Protein AF-A0A258HNT2-F1 (afdb_monomer_lite)

Sequence (122 aa):
MKILKLSTQLHKWIALVVGLQVLFWVGGGLVMTAIPIETVRGEHRAVELKPGPLELGALPALGEIARRAGVAPVQAELHSTPRGPAWTLKPAAGEPVIVSAATGRPFGPMSAAEVSAFAKRA

Radius of gyration: 26.45 Å; chains: 1; bounding box: 67×33×63 Å

Organism: NCBI:txid74313

Foldseek 3Di:
DVVVVVVVVVCVVVCVVVVVVVVVVVVVVVVCVVDPVCVVVVVVVAQPDDDDDDPPVLFDDPVVLCVLLVADAPDWDWDQDPVGIWIFGHHPDDDTAIAHRRRSHHDDDDDPVRVVVVVVND

Structure (mmCIF, N/CA/C/O backbone):
data_AF-A0A258HNT2-F1
#
_entry.id   AF-A0A258HNT2-F1
#
loop_
_atom_site.group_PDB
_atom_site.id
_atom_site.type_symbol
_atom_site.label_atom_id
_atom_site.label_alt_id
_atom_site.label_comp_id
_atom_site.label_asym_id
_atom_site.label_entity_id
_atom_site.label_seq_id
_atom_site.pdbx_PDB_ins_code
_atom_site.Cartn_x
_atom_site.Cartn_y
_atom_site.Cartn_z
_atom_site.occupancy
_atom_site.B_iso_or_equiv
_atom_site.auth_seq_id
_atom_site.auth_comp_id
_atom_site.auth_asym_id
_atom_site.auth_atom_id
_atom_site.pdbx_PDB_model_num
ATOM 1 N N . MET A 1 1 ? -45.637 7.450 35.790 1.00 63.94 1 MET A N 1
ATOM 2 C CA . MET A 1 1 ? -44.499 6.990 36.631 1.00 63.94 1 MET A CA 1
ATOM 3 C C . MET A 1 1 ? -43.711 5.801 36.060 1.00 63.94 1 MET A C 1
ATOM 5 O O . MET A 1 1 ? -42.491 5.833 36.148 1.00 63.94 1 MET A O 1
ATOM 9 N N . LYS A 1 2 ? -44.338 4.762 35.477 1.00 74.31 2 LYS A N 1
ATOM 10 C CA . LYS A 1 2 ? -43.623 3.574 34.945 1.00 74.31 2 LYS A CA 1
ATOM 11 C C . LYS A 1 2 ? -42.655 3.885 33.787 1.00 74.31 2 LYS A C 1
ATOM 13 O O . LYS A 1 2 ? -41.544 3.374 33.779 1.00 74.31 2 LYS A O 1
ATOM 18 N N . ILE A 1 3 ? -43.048 4.777 32.876 1.00 84.44 3 ILE A N 1
ATOM 19 C CA . ILE A 1 3 ? -42.250 5.176 31.699 1.00 84.44 3 ILE A CA 1
ATOM 20 C C . ILE A 1 3 ? -40.939 5.866 32.112 1.00 84.44 3 ILE A C 1
ATOM 22 O O . ILE A 1 3 ? -39.875 5.538 31.601 1.00 84.44 3 ILE A O 1
ATOM 26 N N . LEU A 1 4 ? -40.999 6.754 33.109 1.00 86.12 4 LEU A N 1
ATOM 27 C CA . LEU A 1 4 ? -39.816 7.425 33.660 1.00 86.12 4 LEU A CA 1
ATOM 28 C C . LEU A 1 4 ? -38.846 6.428 34.314 1.00 86.12 4 LEU A C 1
ATOM 30 O O . LEU A 1 4 ? -37.642 6.534 34.112 1.00 86.12 4 LEU A O 1
ATOM 34 N N . LYS A 1 5 ? -39.367 5.431 35.045 1.00 86.06 5 LYS A N 1
ATOM 35 C CA . LYS A 1 5 ? -38.555 4.362 35.654 1.00 86.06 5 LYS A CA 1
ATOM 36 C C . LYS A 1 5 ? -37.895 3.455 34.608 1.00 86.06 5 LYS A C 1
ATOM 38 O O . LYS A 1 5 ? -36.758 3.042 34.801 1.00 86.06 5 LYS A O 1
ATOM 43 N N . LEU A 1 6 ? -38.590 3.153 33.511 1.00 90.94 6 LEU A N 1
ATOM 44 C CA . LEU A 1 6 ? -38.027 2.368 32.410 1.00 90.94 6 LEU A CA 1
ATOM 45 C C . LEU A 1 6 ? -36.917 3.140 31.691 1.00 90.94 6 LEU A C 1
ATOM 47 O O . LEU A 1 6 ? -35.849 2.588 31.450 1.00 90.94 6 LEU A O 1
ATOM 51 N N . SER A 1 7 ? -37.148 4.425 31.412 1.00 94.88 7 SER A N 1
ATOM 52 C CA . SER A 1 7 ? -36.164 5.303 30.776 1.00 94.88 7 SER A CA 1
ATOM 53 C C . SER A 1 7 ? -34.871 5.399 31.589 1.00 94.88 7 SER A C 1
ATOM 55 O O . SER A 1 7 ? -33.786 5.228 31.043 1.00 94.88 7 SER A O 1
ATOM 57 N N . THR A 1 8 ? -34.961 5.603 32.909 1.00 94.12 8 THR A N 1
ATOM 58 C CA . THR A 1 8 ? -33.767 5.699 33.764 1.00 94.12 8 THR A CA 1
ATOM 59 C C . THR A 1 8 ? -33.028 4.373 33.896 1.00 94.12 8 THR A C 1
ATOM 61 O O . THR A 1 8 ? -31.797 4.366 33.894 1.00 94.12 8 THR A O 1
ATOM 64 N N . GLN A 1 9 ? -33.741 3.244 33.963 1.00 93.25 9 GLN A N 1
ATOM 65 C CA . GLN A 1 9 ? -33.090 1.935 33.947 1.00 93.25 9 GLN A CA 1
ATOM 66 C C . GLN A 1 9 ? -32.383 1.673 32.616 1.00 93.25 9 GLN A C 1
ATOM 68 O O . GLN A 1 9 ? -31.213 1.293 32.626 1.00 93.25 9 GLN A O 1
ATOM 73 N N . LEU A 1 10 ? -33.052 1.923 31.489 1.00 96.50 10 LEU A N 1
ATOM 74 C CA . LEU A 1 10 ? -32.475 1.741 30.161 1.00 96.50 10 LEU A CA 1
ATOM 75 C C . LEU A 1 10 ? -31.254 2.645 29.957 1.00 96.50 10 LEU A C 1
ATOM 77 O O . LEU A 1 10 ? -30.203 2.160 29.552 1.00 96.50 10 LEU A O 1
ATOM 81 N N . HIS A 1 11 ? -31.360 3.930 30.302 1.00 95.88 11 HIS A N 1
ATOM 82 C CA . HIS A 1 11 ? -30.255 4.878 30.183 1.00 95.88 11 HIS A CA 1
ATOM 83 C C . HIS A 1 11 ? -29.041 4.445 31.011 1.00 95.88 11 HIS A C 1
ATOM 85 O O . HIS A 1 11 ? -27.924 4.490 30.510 1.00 95.88 11 HIS A O 1
ATOM 91 N N . LYS A 1 12 ? -29.248 3.950 32.242 1.00 96.81 12 LYS A N 1
ATOM 92 C CA . LYS A 1 12 ? -28.156 3.445 33.087 1.00 96.81 12 LYS A CA 1
ATOM 93 C C . LYS A 1 12 ? -27.438 2.257 32.444 1.00 96.81 12 LYS A C 1
ATOM 95 O O . LYS A 1 12 ? -26.212 2.219 32.432 1.00 96.81 12 LYS A O 1
ATOM 100 N N . TRP A 1 13 ? -28.192 1.293 31.917 1.00 97.94 13 TRP A N 1
ATOM 101 C CA . TRP A 1 13 ? -27.614 0.104 31.289 1.00 97.94 13 TRP A CA 1
ATOM 102 C C . TRP A 1 13 ? -26.920 0.426 29.964 1.00 97.94 13 TRP A C 1
ATOM 104 O O . TRP A 1 13 ? -25.809 -0.045 29.743 1.00 97.94 13 TRP A O 1
ATOM 114 N N . ILE A 1 14 ? -27.514 1.279 29.124 1.00 98.06 14 ILE A N 1
ATOM 115 C CA . ILE A 1 14 ? -26.878 1.745 27.884 1.00 98.06 14 ILE A CA 1
ATOM 116 C C . ILE A 1 14 ? -25.596 2.514 28.205 1.00 98.06 14 ILE A C 1
ATOM 118 O O . ILE A 1 14 ? -24.556 2.217 27.626 1.00 98.06 14 ILE A O 1
ATOM 122 N N . ALA A 1 15 ? -25.641 3.458 29.149 1.00 97.75 15 ALA A N 1
ATOM 123 C CA . ALA A 1 15 ? -24.467 4.227 29.549 1.00 97.75 15 ALA A CA 1
ATOM 124 C C . ALA A 1 15 ? -23.347 3.323 30.080 1.00 97.75 15 ALA A C 1
ATOM 126 O O . ALA A 1 15 ? -22.185 3.557 29.766 1.00 97.75 15 ALA A O 1
ATOM 127 N N . LEU A 1 16 ? -23.682 2.264 30.826 1.00 98.12 16 LEU A N 1
ATOM 128 C CA . LEU A 1 16 ? -22.700 1.290 31.303 1.00 98.12 16 LEU A CA 1
ATOM 129 C C . LEU A 1 16 ? -22.042 0.525 30.146 1.00 98.12 16 LEU A C 1
ATOM 131 O O . LEU A 1 16 ? -20.818 0.434 30.096 1.00 98.12 16 LEU A O 1
ATOM 135 N N . VAL A 1 17 ? -22.838 -0.000 29.209 1.00 98.56 17 VAL A N 1
ATOM 136 C CA . VAL A 1 17 ? -22.322 -0.745 28.048 1.00 98.56 17 VAL A CA 1
ATOM 137 C C . VAL A 1 17 ? -21.462 0.157 27.164 1.00 98.56 17 VAL A C 1
ATOM 139 O O . VAL A 1 17 ? -20.351 -0.217 26.801 1.00 98.56 17 VAL A O 1
ATOM 142 N N . VAL A 1 18 ? -21.940 1.364 26.857 1.00 98.44 18 VAL A N 1
ATOM 143 C CA . VAL A 1 18 ? -21.203 2.334 26.037 1.00 98.44 18 VAL A CA 1
ATOM 144 C C . VAL A 1 18 ? -19.946 2.818 26.756 1.00 98.44 18 VAL A C 1
ATOM 146 O O . VAL A 1 18 ? -18.894 2.909 26.136 1.00 98.44 18 VAL A O 1
ATOM 149 N N . GLY A 1 19 ? -20.011 3.077 28.063 1.00 98.44 19 GLY A N 1
ATOM 150 C CA . GLY A 1 19 ? -18.843 3.458 28.854 1.00 98.44 19 GLY A CA 1
ATOM 151 C C . GLY A 1 19 ? -17.769 2.373 28.839 1.00 98.44 19 GLY A C 1
ATOM 152 O O . GLY A 1 19 ? -16.599 2.669 28.607 1.00 98.44 19 GLY A O 1
ATOM 153 N N . LEU A 1 20 ? -18.166 1.108 28.993 1.00 98.56 20 LEU A N 1
ATOM 154 C CA . LEU A 1 20 ? -17.251 -0.026 28.890 1.00 98.56 20 LEU A CA 1
ATOM 155 C C . LEU A 1 20 ? -16.664 -0.166 27.476 1.00 98.56 20 LEU A C 1
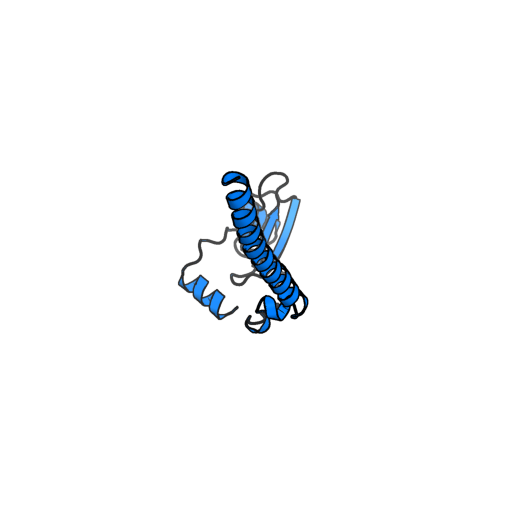ATOM 157 O O . LEU A 1 20 ? -15.461 -0.374 27.328 1.00 98.56 20 LEU A O 1
ATOM 161 N N . GLN A 1 21 ? -17.484 0.010 26.438 1.00 98.62 21 GLN A N 1
ATOM 162 C CA . GLN A 1 21 ? -17.030 0.022 25.046 1.00 98.62 21 GLN A CA 1
ATOM 163 C C . GLN A 1 21 ? -15.979 1.116 24.807 1.00 98.62 21 GLN A C 1
ATOM 165 O O . GLN A 1 21 ? -14.945 0.851 24.199 1.00 98.62 21 GLN A O 1
ATOM 170 N N . VAL A 1 22 ? -16.219 2.333 25.305 1.00 98.56 22 VAL A N 1
ATOM 171 C CA . VAL A 1 22 ? -15.284 3.462 25.193 1.00 98.56 22 VAL A CA 1
ATOM 172 C C . VAL A 1 22 ? -13.995 3.181 25.963 1.00 98.56 22 VAL A C 1
ATOM 174 O O . VAL A 1 22 ? -12.919 3.458 25.445 1.00 98.56 22 VAL A O 1
ATOM 177 N N . LEU A 1 23 ? -14.072 2.581 27.155 1.00 98.56 23 LEU A N 1
ATOM 178 C CA . LEU A 1 23 ? -12.889 2.182 27.923 1.00 98.56 23 LEU A CA 1
ATOM 179 C C . LEU A 1 23 ? -12.019 1.189 27.147 1.00 98.56 23 LEU A C 1
ATOM 181 O O . LEU A 1 23 ? -10.808 1.383 27.061 1.00 98.56 23 LEU A O 1
ATOM 185 N N . PHE A 1 24 ? -12.620 0.166 26.534 1.00 98.38 24 PHE A N 1
ATOM 186 C CA . PHE A 1 24 ? -11.877 -0.770 25.688 1.00 98.38 24 PHE A CA 1
ATOM 187 C C . PHE A 1 24 ? -11.340 -0.115 24.416 1.00 98.38 24 PHE A C 1
ATOM 189 O O . PHE A 1 24 ? -10.234 -0.436 23.990 1.00 98.38 24 PHE A O 1
ATOM 196 N N . TRP A 1 25 ? -12.080 0.825 23.832 1.00 98.31 25 TRP A N 1
ATOM 197 C CA . TRP A 1 25 ? -11.637 1.563 22.653 1.00 98.31 25 TRP A CA 1
ATOM 198 C C . TRP A 1 25 ? -10.411 2.439 22.949 1.00 98.31 25 TRP A C 1
ATOM 200 O O . TRP A 1 25 ? -9.394 2.324 22.266 1.00 98.31 25 TRP A O 1
ATOM 210 N N . VAL A 1 26 ? -10.464 3.246 24.015 1.00 98.44 26 VAL A N 1
ATOM 211 C CA . VAL A 1 26 ? -9.330 4.071 24.462 1.00 98.44 26 VAL A CA 1
ATOM 212 C C . VAL A 1 26 ? -8.164 3.190 24.900 1.00 98.44 26 VAL A C 1
ATOM 214 O O . VAL A 1 26 ? -7.029 3.450 24.514 1.00 98.44 26 VAL A O 1
ATOM 217 N N . GLY A 1 27 ? -8.432 2.126 25.663 1.00 98.25 27 GLY A N 1
ATOM 218 C CA . GLY A 1 27 ? -7.411 1.177 26.100 1.00 98.25 27 GLY A CA 1
ATOM 219 C C . GLY A 1 27 ? -6.694 0.514 24.923 1.00 98.25 27 GLY A C 1
ATOM 220 O O . GLY A 1 27 ? -5.468 0.450 24.913 1.00 98.25 27 GLY A O 1
ATOM 221 N N . GLY A 1 28 ? -7.437 0.096 23.895 1.00 96.88 28 GLY A N 1
ATOM 222 C CA . GLY A 1 28 ? -6.868 -0.449 22.662 1.00 96.88 28 GLY A CA 1
ATOM 223 C C . GLY A 1 28 ? -5.990 0.563 21.925 1.00 96.88 28 GLY A C 1
ATOM 224 O O . GLY A 1 28 ? -4.860 0.239 21.561 1.00 96.88 28 GLY A O 1
ATOM 225 N N . GLY A 1 29 ? -6.460 1.806 21.773 1.00 96.06 29 GLY A N 1
ATOM 226 C CA . GLY A 1 29 ? -5.669 2.884 21.170 1.00 96.06 29 GLY A CA 1
ATOM 227 C C . GLY A 1 29 ? -4.392 3.204 21.954 1.00 96.06 29 GLY A C 1
ATOM 228 O O . GLY A 1 29 ? -3.323 3.370 21.364 1.00 96.06 29 GLY A O 1
ATOM 229 N N . LEU A 1 30 ? -4.478 3.230 23.287 1.00 97.00 30 LEU A N 1
ATOM 230 C CA . LEU A 1 30 ? -3.331 3.448 24.167 1.00 97.00 30 LEU A CA 1
ATOM 231 C C . LEU A 1 30 ? -2.293 2.333 24.019 1.00 97.00 30 LEU A C 1
ATOM 233 O O . LEU A 1 30 ? -1.114 2.632 23.863 1.00 97.00 30 LEU A O 1
ATOM 237 N N . VAL A 1 31 ? -2.719 1.067 24.019 1.00 96.44 31 VAL A N 1
ATOM 238 C CA . VAL A 1 31 ? -1.825 -0.084 23.815 1.00 96.44 31 VAL A CA 1
ATOM 239 C C . VAL A 1 31 ? -1.094 0.026 22.476 1.00 96.44 31 VAL A C 1
ATOM 241 O O . VAL A 1 31 ? 0.122 -0.135 22.435 1.00 96.44 31 VAL A O 1
ATOM 244 N N . MET A 1 32 ? -1.802 0.362 21.395 1.00 94.25 32 MET A N 1
ATOM 245 C CA . MET A 1 32 ? -1.189 0.532 20.071 1.00 94.25 32 MET A CA 1
ATOM 246 C C . MET A 1 32 ? -0.213 1.714 19.996 1.00 94.25 32 MET A C 1
ATOM 248 O O . MET A 1 32 ? 0.704 1.681 19.185 1.00 94.25 32 MET A O 1
ATOM 252 N N . THR A 1 33 ? -0.404 2.744 20.824 1.00 94.31 33 THR A N 1
ATOM 253 C CA . THR A 1 33 ? 0.472 3.928 20.871 1.00 94.31 33 THR A CA 1
ATOM 254 C C . THR A 1 33 ? 1.690 3.704 21.769 1.00 94.31 33 THR A C 1
ATOM 256 O O . THR A 1 33 ? 2.771 4.212 21.489 1.00 94.31 33 THR A O 1
ATOM 259 N N . ALA A 1 34 ? 1.525 2.962 22.865 1.00 96.06 34 ALA A N 1
ATOM 260 C CA . ALA A 1 34 ? 2.582 2.702 23.837 1.00 96.06 34 ALA A CA 1
ATOM 261 C C . ALA A 1 34 ? 3.573 1.619 23.373 1.00 96.06 34 ALA A C 1
ATOM 263 O O . ALA A 1 34 ? 4.722 1.610 23.813 1.00 96.06 34 ALA A O 1
ATOM 264 N N . ILE A 1 35 ? 3.134 0.698 22.511 1.00 93.12 35 ILE A N 1
ATOM 265 C CA . ILE A 1 35 ? 3.981 -0.348 21.930 1.00 93.12 35 ILE A CA 1
ATOM 266 C C . ILE A 1 35 ? 4.639 0.191 20.647 1.00 93.12 35 ILE A C 1
ATOM 268 O O . ILE A 1 35 ? 3.938 0.791 19.832 1.00 93.12 35 ILE A O 1
ATOM 272 N N . PRO A 1 36 ? 5.949 -0.051 20.418 1.00 89.75 36 PRO A N 1
ATOM 273 C CA . PRO A 1 36 ? 6.612 0.310 19.166 1.00 89.75 36 PRO A CA 1
ATOM 274 C C . PRO A 1 36 ? 5.839 -0.198 17.946 1.00 89.75 36 PRO A C 1
ATOM 276 O O . PRO A 1 36 ? 5.417 -1.361 17.898 1.00 89.75 36 PRO A O 1
ATOM 279 N N . ILE A 1 37 ? 5.642 0.675 16.959 1.00 88.00 37 ILE A N 1
ATOM 280 C CA . ILE A 1 37 ? 4.752 0.411 15.824 1.00 88.00 37 ILE A CA 1
ATOM 281 C C . ILE A 1 37 ? 5.211 -0.794 14.991 1.00 88.00 37 ILE A C 1
ATOM 283 O O . ILE A 1 37 ? 4.384 -1.527 14.451 1.00 88.00 37 ILE A O 1
ATOM 287 N N . GLU A 1 38 ? 6.514 -1.057 14.960 1.00 84.75 38 GLU A N 1
ATOM 288 C CA . GLU A 1 38 ? 7.147 -2.196 14.296 1.00 84.75 38 GLU A CA 1
ATOM 289 C C . GLU A 1 38 ? 6.698 -3.516 14.940 1.00 84.75 38 GLU A C 1
ATOM 291 O O . GLU A 1 38 ? 6.419 -4.502 14.257 1.00 84.75 38 GLU A O 1
ATOM 296 N N . THR A 1 39 ? 6.531 -3.517 16.267 1.00 86.31 39 THR A N 1
ATOM 297 C CA . THR A 1 39 ? 6.040 -4.681 17.019 1.00 86.31 39 THR A CA 1
ATOM 298 C C . THR A 1 39 ? 4.549 -4.894 16.787 1.00 86.31 39 THR A C 1
ATOM 300 O O . THR A 1 39 ? 4.105 -6.030 16.610 1.00 86.31 39 THR A O 1
ATOM 303 N N . VAL A 1 40 ? 3.766 -3.809 16.752 1.00 85.00 40 VAL A N 1
ATOM 304 C CA . VAL A 1 40 ? 2.324 -3.872 16.463 1.00 85.00 40 VAL A CA 1
ATOM 305 C C . VAL A 1 40 ? 2.078 -4.399 15.045 1.00 85.00 40 VAL A C 1
ATOM 307 O O . VAL A 1 40 ? 1.188 -5.226 14.849 1.00 85.00 40 VAL A O 1
ATOM 310 N N . ARG A 1 41 ? 2.893 -3.980 14.066 1.00 83.00 41 ARG A N 1
ATOM 311 C CA . ARG A 1 41 ? 2.827 -4.466 12.676 1.00 83.00 41 ARG A CA 1
ATOM 312 C C . ARG A 1 41 ? 3.400 -5.867 12.476 1.00 83.00 41 ARG A C 1
ATOM 314 O O . ARG A 1 41 ? 3.180 -6.457 11.423 1.00 83.00 41 ARG A O 1
ATOM 321 N N . GLY A 1 42 ? 4.090 -6.422 13.469 1.00 81.75 42 GLY A N 1
ATOM 322 C CA . GLY A 1 42 ? 4.711 -7.734 13.337 1.00 81.75 42 GLY A CA 1
ATOM 323 C C . GLY A 1 42 ? 5.950 -7.729 12.446 1.00 81.75 42 GLY A C 1
ATOM 324 O O . GLY A 1 42 ? 6.313 -8.786 11.940 1.00 81.75 42 GLY A O 1
ATOM 325 N N . GLU A 1 43 ? 6.602 -6.579 12.256 1.00 77.44 43 GLU A N 1
ATOM 326 C CA . GLU A 1 43 ? 7.817 -6.459 11.438 1.00 77.44 43 GLU A CA 1
ATOM 327 C C . GLU A 1 43 ? 8.941 -7.353 11.967 1.00 77.44 43 GLU A C 1
ATOM 329 O O . GLU A 1 43 ? 9.710 -7.906 11.196 1.00 77.44 43 GLU A O 1
ATOM 334 N N . HIS A 1 44 ? 8.965 -7.614 13.276 1.00 71.69 44 HIS A N 1
ATOM 335 C CA . HIS A 1 44 ? 9.877 -8.575 13.903 1.00 71.69 44 HIS A CA 1
ATOM 336 C C . HIS A 1 44 ? 9.648 -10.035 13.485 1.00 71.69 44 HIS A C 1
ATOM 338 O O . HIS A 1 44 ? 10.463 -10.898 13.805 1.00 71.69 44 HIS A O 1
ATOM 344 N N . ARG A 1 45 ? 8.522 -10.339 12.834 1.00 69.88 45 ARG A N 1
ATOM 345 C CA . ARG A 1 45 ? 8.234 -11.647 12.228 1.00 69.88 45 ARG A CA 1
ATOM 346 C C . ARG A 1 45 ? 8.391 -11.633 10.715 1.00 69.88 45 ARG A C 1
ATOM 348 O O . ARG A 1 45 ? 8.389 -12.711 10.130 1.00 69.88 45 ARG A O 1
ATOM 355 N N . ALA A 1 46 ? 8.499 -10.450 10.117 1.00 66.88 46 ALA A N 1
ATOM 356 C CA . ALA A 1 46 ? 8.738 -10.321 8.699 1.00 66.88 46 ALA A CA 1
ATOM 357 C C . ALA A 1 46 ? 10.227 -10.554 8.413 1.00 66.88 46 ALA A C 1
ATOM 359 O O . ALA A 1 46 ? 11.110 -10.027 9.092 1.00 66.88 46 ALA A O 1
ATOM 360 N N . VAL A 1 47 ? 10.518 -11.358 7.402 1.00 65.94 47 VAL A N 1
ATOM 361 C CA . VAL A 1 47 ? 11.855 -11.512 6.847 1.00 65.94 47 VAL A CA 1
ATOM 362 C C . VAL A 1 47 ? 12.218 -10.204 6.153 1.00 65.94 47 VAL A C 1
ATOM 364 O O . VAL A 1 47 ? 11.619 -9.810 5.151 1.00 65.94 47 VAL A O 1
ATOM 367 N N . GLU A 1 48 ? 13.233 -9.527 6.678 1.00 64.12 48 GLU A N 1
ATOM 368 C CA . GLU A 1 48 ? 13.749 -8.305 6.077 1.00 64.12 48 GLU A CA 1
ATOM 369 C C . GLU A 1 48 ? 14.434 -8.632 4.737 1.00 64.12 48 GLU A C 1
ATOM 371 O O . GLU A 1 48 ? 15.570 -9.116 4.676 1.00 64.12 48 GLU A O 1
ATOM 376 N N . LEU A 1 49 ? 13.727 -8.394 3.628 1.00 64.19 49 LEU A N 1
ATOM 377 C CA . LEU A 1 49 ? 14.296 -8.495 2.287 1.00 64.19 49 LEU A CA 1
ATOM 378 C C . LEU A 1 49 ? 15.265 -7.332 2.070 1.00 64.19 49 LEU A C 1
ATOM 380 O O . LEU A 1 49 ? 14.857 -6.225 1.723 1.00 64.19 49 LEU A O 1
ATOM 384 N N . LYS A 1 50 ? 16.564 -7.591 2.248 1.00 66.50 50 LYS A N 1
ATOM 385 C CA . LYS A 1 50 ? 17.606 -6.612 1.925 1.00 66.50 50 LYS A CA 1
ATOM 386 C C . LYS A 1 50 ? 17.519 -6.245 0.437 1.00 66.50 50 LYS A C 1
ATOM 388 O O . LYS A 1 50 ? 17.674 -7.138 -0.402 1.00 66.50 50 LYS A O 1
ATOM 393 N N . PRO A 1 51 ? 17.287 -4.968 0.085 1.00 66.31 51 PRO A N 1
ATOM 394 C CA . PRO A 1 51 ? 17.232 -4.559 -1.308 1.00 66.31 51 PRO A CA 1
ATOM 395 C C . PRO A 1 51 ? 18.601 -4.779 -1.962 1.00 66.31 51 PRO A C 1
ATOM 397 O O . PRO A 1 51 ? 19.620 -4.272 -1.494 1.00 66.31 51 PRO A O 1
ATOM 400 N N . GLY A 1 52 ? 18.621 -5.572 -3.032 1.00 76.12 52 GLY A N 1
ATOM 401 C CA . GLY A 1 52 ? 19.799 -5.745 -3.876 1.00 76.12 52 GLY A CA 1
ATOM 402 C C . GLY A 1 52 ? 19.951 -4.592 -4.878 1.00 76.12 52 GLY A C 1
ATOM 403 O O . GLY A 1 52 ? 18.954 -3.931 -5.193 1.00 76.12 52 GLY A O 1
ATOM 404 N N . PRO A 1 53 ? 21.166 -4.354 -5.406 1.00 80.25 53 PRO A N 1
ATOM 405 C CA . PRO A 1 53 ? 21.382 -3.410 -6.496 1.00 80.25 53 PRO A CA 1
ATOM 406 C C . PRO A 1 53 ? 20.518 -3.754 -7.707 1.00 80.25 53 PRO A C 1
ATOM 408 O O . PRO A 1 53 ? 20.299 -4.925 -8.024 1.00 80.25 53 PRO A O 1
ATOM 411 N N . LEU A 1 54 ? 20.031 -2.722 -8.388 1.00 83.19 54 LEU A N 1
ATOM 412 C CA . LEU A 1 54 ? 19.272 -2.899 -9.610 1.00 83.19 54 LEU A CA 1
ATOM 413 C C . LEU A 1 54 ? 20.196 -2.811 -10.824 1.00 83.19 54 LEU A C 1
ATOM 415 O O . LEU A 1 54 ? 20.746 -1.753 -11.125 1.00 83.19 54 LEU A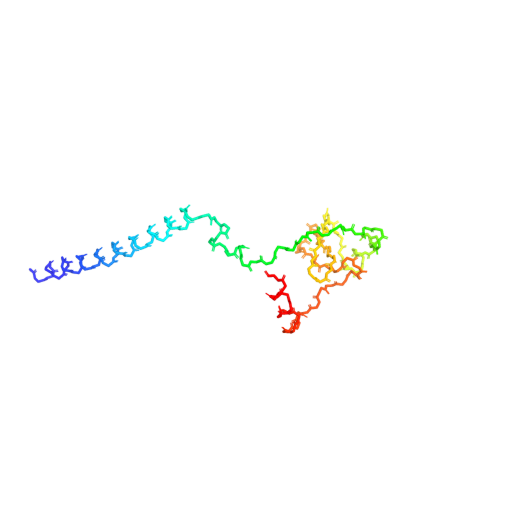 O 1
ATOM 419 N N . GLU A 1 55 ? 20.329 -3.922 -11.541 1.00 85.31 55 GLU A N 1
ATOM 420 C CA . GLU A 1 55 ? 21.194 -4.039 -12.718 1.00 85.31 55 GLU A CA 1
ATOM 421 C C . GLU A 1 55 ? 20.557 -3.384 -13.954 1.00 85.31 55 GLU A C 1
ATOM 423 O O . GLU A 1 55 ? 19.982 -4.044 -14.821 1.00 85.31 55 GLU A O 1
ATOM 428 N N . LEU A 1 56 ? 20.649 -2.054 -14.036 1.00 83.81 56 LEU A N 1
ATOM 429 C CA . LEU A 1 56 ? 20.052 -1.257 -15.116 1.00 83.81 56 LEU A CA 1
ATOM 430 C C . LEU A 1 56 ? 20.579 -1.635 -16.508 1.00 83.81 56 LEU A C 1
ATOM 432 O O . LEU A 1 56 ? 19.827 -1.580 -17.477 1.00 83.81 56 LEU A O 1
ATOM 436 N N . GLY A 1 57 ? 21.849 -2.042 -16.613 1.00 86.31 57 GLY A N 1
ATOM 437 C CA . GLY A 1 57 ? 22.482 -2.396 -17.889 1.00 86.31 57 GLY A CA 1
ATOM 438 C C . GLY A 1 57 ? 21.909 -3.655 -18.550 1.00 86.31 57 GLY A C 1
ATOM 439 O O . GLY A 1 57 ? 22.073 -3.840 -19.752 1.00 86.31 57 GLY A O 1
ATOM 440 N N . ALA A 1 58 ? 21.216 -4.502 -17.787 1.00 86.19 58 ALA A N 1
ATOM 441 C CA . ALA A 1 58 ? 20.560 -5.703 -18.299 1.00 86.19 58 ALA A CA 1
ATOM 442 C C . ALA A 1 58 ? 19.105 -5.454 -18.742 1.00 86.19 58 ALA A C 1
ATOM 444 O O . ALA A 1 58 ? 18.461 -6.363 -19.270 1.00 86.19 58 ALA A O 1
ATOM 445 N N . LEU A 1 59 ? 18.561 -4.252 -18.510 1.00 91.44 59 LEU A N 1
ATOM 446 C CA . LEU A 1 59 ? 17.174 -3.924 -18.828 1.00 91.44 59 LEU A CA 1
ATOM 447 C C . LEU A 1 59 ? 17.045 -3.318 -20.235 1.00 91.44 59 LEU A C 1
ATOM 449 O O . LEU A 1 59 ? 17.871 -2.495 -20.633 1.00 91.44 59 LEU A O 1
ATOM 453 N N . PRO A 1 60 ? 15.981 -3.659 -20.986 1.00 93.75 60 PRO A N 1
ATOM 454 C CA . PRO A 1 60 ? 15.642 -2.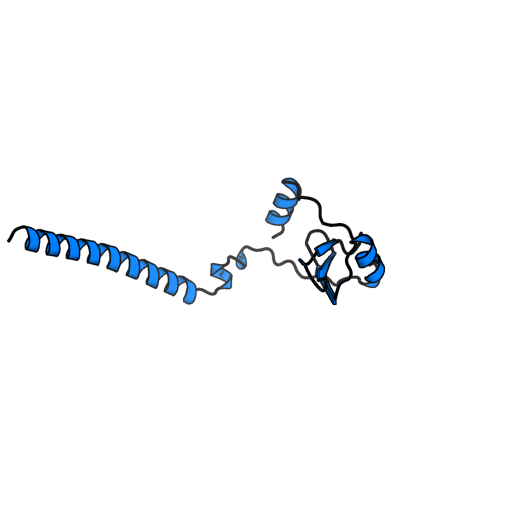954 -22.215 1.00 93.75 60 PRO A CA 1
ATOM 455 C C . PRO A 1 60 ? 15.389 -1.464 -21.966 1.00 93.75 60 PRO A C 1
ATOM 457 O O . PRO A 1 60 ? 14.956 -1.052 -20.885 1.00 93.75 60 PRO A O 1
ATOM 460 N N . ALA A 1 61 ? 15.583 -0.654 -23.005 1.00 94.19 61 ALA A N 1
ATOM 461 C CA . ALA A 1 61 ? 15.299 0.773 -22.937 1.00 94.19 61 ALA A CA 1
ATOM 462 C C . ALA A 1 61 ? 13.821 1.033 -22.591 1.00 94.19 61 ALA A C 1
ATOM 464 O O . ALA A 1 61 ? 12.916 0.394 -23.135 1.00 94.19 61 ALA A O 1
ATOM 465 N N . LEU A 1 62 ? 13.562 2.036 -21.746 1.00 93.44 62 LEU A N 1
ATOM 466 C CA . LEU A 1 62 ? 12.207 2.387 -21.303 1.00 93.44 62 LEU A CA 1
ATOM 467 C C . LEU A 1 62 ? 11.248 2.641 -22.478 1.00 93.44 62 LEU A C 1
ATOM 469 O O . LEU A 1 62 ? 10.097 2.218 -22.428 1.00 93.44 62 LEU A O 1
ATOM 473 N N . GLY A 1 63 ? 11.721 3.276 -23.555 1.00 94.06 63 GLY A N 1
ATOM 474 C CA . GLY A 1 63 ? 10.906 3.520 -24.749 1.00 94.06 63 GLY A CA 1
ATOM 475 C C . GLY A 1 63 ? 10.423 2.233 -25.425 1.00 94.06 63 GLY A C 1
ATOM 476 O O . GLY A 1 63 ? 9.300 2.173 -25.923 1.00 94.06 63 GLY A O 1
ATOM 477 N N . GLU A 1 64 ? 11.228 1.168 -25.395 1.00 94.75 64 GLU A N 1
ATOM 478 C CA . GLU A 1 64 ? 10.811 -0.134 -25.907 1.00 94.75 64 GLU A CA 1
ATOM 479 C C . GLU A 1 64 ? 9.746 -0.773 -25.012 1.00 94.75 64 GLU A C 1
ATOM 481 O O . GLU A 1 64 ? 8.748 -1.285 -25.523 1.00 94.75 64 GLU A O 1
ATOM 486 N N . ILE A 1 65 ? 9.927 -0.703 -23.691 1.00 96.38 65 ILE A N 1
ATOM 487 C CA . ILE A 1 65 ? 8.955 -1.200 -22.713 1.00 96.38 65 ILE A CA 1
ATOM 488 C C . ILE A 1 65 ? 7.619 -0.466 -22.850 1.00 96.38 65 ILE A C 1
ATOM 490 O O . ILE A 1 65 ? 6.582 -1.115 -22.960 1.00 96.38 65 ILE A O 1
ATOM 494 N N . ALA A 1 66 ? 7.644 0.867 -22.912 1.00 95.00 66 ALA A N 1
ATOM 495 C CA . ALA A 1 66 ? 6.461 1.706 -23.078 1.00 95.00 66 ALA A CA 1
ATOM 496 C C . ALA A 1 66 ? 5.693 1.351 -24.361 1.00 95.00 66 ALA A C 1
ATOM 498 O O . ALA A 1 66 ? 4.480 1.145 -24.330 1.00 95.00 66 ALA A O 1
ATOM 499 N N . ARG A 1 67 ? 6.413 1.156 -25.475 1.00 94.56 67 ARG A N 1
ATOM 500 C CA . ARG A 1 67 ? 5.825 0.725 -26.750 1.00 94.56 67 ARG A CA 1
ATOM 501 C C . ARG A 1 67 ? 5.208 -0.673 -26.669 1.00 94.56 67 ARG A C 1
ATOM 503 O O . ARG A 1 67 ? 4.110 -0.867 -27.177 1.00 94.56 67 ARG A O 1
ATOM 510 N N . ARG A 1 68 ? 5.881 -1.644 -26.037 1.00 94.50 68 ARG A N 1
ATOM 511 C CA . ARG A 1 68 ? 5.344 -3.008 -25.845 1.00 94.50 68 ARG A CA 1
ATOM 512 C C . ARG A 1 68 ? 4.111 -3.020 -24.939 1.00 94.50 68 ARG A C 1
ATOM 514 O O . ARG A 1 68 ? 3.198 -3.801 -25.184 1.00 94.50 68 ARG A O 1
ATOM 521 N N . ALA A 1 69 ? 4.090 -2.156 -23.927 1.00 93.38 69 ALA A N 1
ATOM 522 C CA . ALA A 1 69 ? 2.956 -1.975 -23.026 1.00 93.38 69 ALA A CA 1
ATOM 523 C C . ALA A 1 69 ? 1.802 -1.182 -23.668 1.00 93.38 69 ALA A C 1
ATOM 525 O O . ALA A 1 69 ? 0.699 -1.185 -23.132 1.00 93.38 69 ALA A O 1
ATOM 526 N N . GLY A 1 70 ? 2.043 -0.501 -24.795 1.00 93.25 70 GLY A N 1
ATOM 527 C CA . GLY A 1 70 ? 1.057 0.365 -25.442 1.00 93.25 70 GLY A CA 1
ATOM 528 C C . GLY A 1 70 ? 0.748 1.635 -24.645 1.00 93.25 70 GLY A C 1
ATOM 529 O O . GLY A 1 70 ? -0.346 2.178 -24.764 1.00 93.25 70 GLY A O 1
ATOM 530 N N . VAL A 1 71 ? 1.689 2.102 -23.819 1.00 93.75 71 VAL A N 1
ATOM 531 C CA . VAL A 1 71 ? 1.512 3.262 -22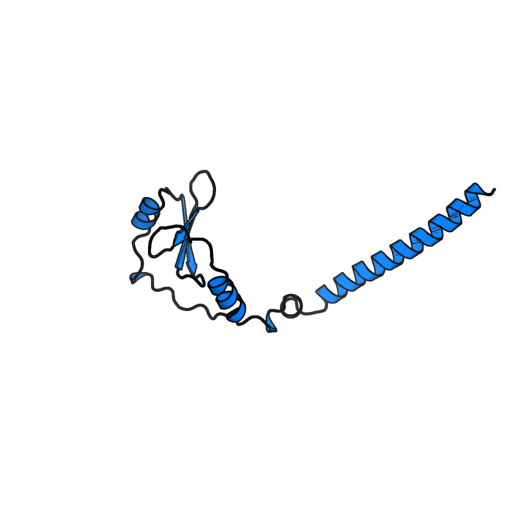.936 1.00 93.75 71 VAL A CA 1
ATOM 532 C C . VAL A 1 71 ? 2.457 4.375 -23.371 1.00 93.75 71 VAL A C 1
ATOM 534 O O . VAL A 1 71 ? 3.639 4.133 -23.600 1.00 93.75 71 VAL A O 1
ATOM 537 N N . ALA A 1 72 ? 1.952 5.605 -23.440 1.00 94.88 72 ALA A N 1
ATOM 538 C CA . ALA A 1 72 ? 2.761 6.817 -23.549 1.00 94.88 72 ALA A CA 1
ATOM 539 C C . ALA A 1 72 ? 2.866 7.466 -22.155 1.00 94.88 72 ALA A C 1
ATOM 541 O O . ALA A 1 72 ? 1.993 8.258 -21.786 1.00 94.88 72 ALA A O 1
ATOM 542 N N . PRO A 1 73 ? 3.858 7.079 -21.329 1.00 95.62 73 PRO A N 1
ATOM 543 C CA . PRO A 1 73 ? 3.941 7.552 -19.957 1.00 95.62 73 PRO A CA 1
ATOM 544 C C . PRO A 1 73 ? 4.434 8.999 -19.883 1.00 95.62 73 PRO A C 1
ATOM 546 O O . PRO A 1 73 ? 5.383 9.375 -20.566 1.00 95.62 73 PRO A O 1
ATOM 549 N N . VAL A 1 74 ? 3.840 9.780 -18.984 1.00 96.94 74 VAL A N 1
ATOM 550 C CA . VAL A 1 74 ? 4.388 11.068 -18.522 1.00 96.94 74 VAL A CA 1
ATOM 551 C C . VAL A 1 74 ? 5.312 10.887 -17.316 1.00 96.94 74 VAL A C 1
ATOM 553 O O . VAL A 1 74 ? 6.139 11.745 -17.028 1.00 96.94 74 VAL A O 1
ATOM 556 N N . GLN A 1 75 ? 5.195 9.750 -16.625 1.00 96.56 75 GLN A N 1
ATOM 557 C CA . GLN A 1 75 ? 6.078 9.339 -15.540 1.00 96.56 75 GLN A CA 1
ATOM 558 C C . GLN A 1 75 ? 6.311 7.826 -15.616 1.00 96.56 75 GLN A C 1
ATOM 560 O O . GLN A 1 75 ? 5.379 7.056 -15.855 1.00 96.56 75 GLN A O 1
ATOM 565 N N . ALA A 1 76 ? 7.552 7.402 -15.384 1.00 96.44 76 ALA A N 1
ATOM 566 C CA . ALA A 1 76 ? 7.926 5.999 -15.273 1.00 96.44 76 ALA A CA 1
ATOM 567 C C . ALA A 1 76 ? 8.744 5.789 -13.998 1.00 96.44 76 ALA A C 1
ATOM 569 O O . ALA A 1 76 ? 9.737 6.479 -13.775 1.00 96.44 76 ALA A O 1
ATOM 570 N N . GLU A 1 77 ? 8.328 4.837 -13.170 1.00 95.56 77 GLU A N 1
ATOM 571 C CA . GLU A 1 77 ? 9.022 4.474 -11.934 1.00 95.56 77 GLU A CA 1
ATOM 572 C C . GLU A 1 77 ? 9.440 3.006 -11.986 1.00 95.56 77 GLU A C 1
ATOM 574 O O . GLU A 1 77 ? 8.621 2.139 -12.300 1.00 95.56 77 GLU A O 1
ATOM 579 N N . LEU A 1 78 ? 10.707 2.730 -11.685 1.00 94.12 78 LEU A N 1
ATOM 580 C CA . LEU A 1 78 ? 11.256 1.381 -11.669 1.00 94.12 78 LEU A CA 1
ATOM 581 C C . LEU A 1 78 ? 11.310 0.865 -10.237 1.00 94.12 78 LEU A C 1
ATOM 583 O O . LEU A 1 78 ? 11.936 1.475 -9.375 1.00 94.12 78 LEU A O 1
ATOM 587 N N . HIS A 1 79 ? 10.675 -0.279 -10.012 1.00 91.00 79 HIS A N 1
ATOM 588 C CA . HIS A 1 79 ? 10.534 -0.907 -8.705 1.00 91.00 79 HIS A CA 1
ATOM 589 C C . HIS A 1 79 ? 11.130 -2.314 -8.726 1.00 91.00 79 HIS A C 1
ATOM 591 O O . HIS A 1 79 ? 10.887 -3.090 -9.652 1.00 91.00 79 HIS A O 1
ATOM 597 N N . SER A 1 80 ? 11.878 -2.675 -7.685 1.00 89.19 80 SER A N 1
ATOM 598 C CA . SER A 1 80 ? 12.285 -4.063 -7.448 1.00 89.19 80 SER A CA 1
ATOM 599 C C . SER A 1 80 ? 11.136 -4.817 -6.786 1.00 89.19 80 SER A C 1
ATOM 601 O O . SER A 1 80 ? 10.656 -4.406 -5.733 1.00 89.19 80 SER A O 1
ATOM 603 N N . THR A 1 81 ? 10.694 -5.928 -7.379 1.00 87.06 81 THR A N 1
ATOM 604 C CA . THR A 1 81 ? 9.626 -6.768 -6.810 1.00 87.06 81 THR A CA 1
ATOM 605 C C . THR A 1 81 ? 10.105 -8.207 -6.607 1.00 87.06 81 THR A C 1
ATOM 607 O O . THR A 1 81 ? 11.056 -8.634 -7.269 1.00 87.06 81 THR A O 1
ATOM 610 N N . PRO A 1 82 ? 9.420 -9.016 -5.777 1.00 82.31 82 PRO A N 1
ATOM 611 C CA . PRO A 1 82 ? 9.724 -10.443 -5.636 1.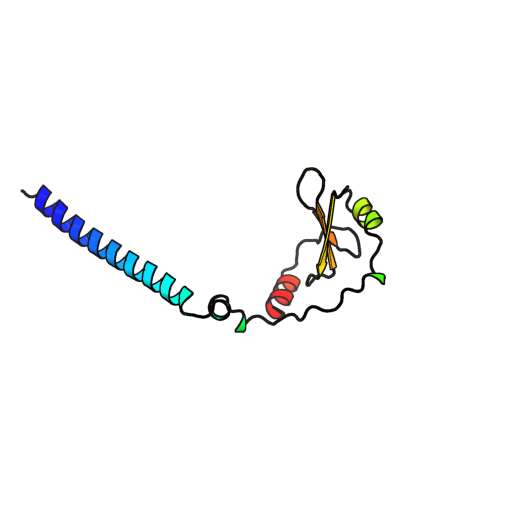00 82.31 82 PRO A CA 1
ATOM 612 C C . PRO A 1 82 ? 9.623 -11.251 -6.943 1.00 82.31 82 PRO A C 1
ATOM 614 O O . PRO A 1 82 ? 10.189 -12.338 -7.035 1.00 82.31 82 PRO A O 1
ATOM 617 N N . ARG A 1 83 ? 8.914 -10.733 -7.959 1.00 86.50 83 ARG A N 1
ATOM 618 C CA . ARG A 1 83 ? 8.785 -11.332 -9.303 1.00 86.50 83 ARG A CA 1
ATOM 619 C C . ARG A 1 83 ? 9.775 -10.753 -10.321 1.00 86.50 83 ARG A C 1
ATOM 621 O O . ARG A 1 83 ? 9.661 -11.040 -11.510 1.00 86.50 83 ARG A O 1
ATOM 628 N N . GLY A 1 84 ? 10.731 -9.945 -9.862 1.00 88.88 84 GLY A N 1
ATOM 629 C CA . GLY A 1 84 ? 11.695 -9.224 -10.688 1.00 88.88 84 GLY A CA 1
ATOM 630 C C . GLY A 1 84 ? 11.375 -7.730 -10.822 1.00 88.88 84 GLY A C 1
ATOM 631 O O . GLY A 1 84 ? 10.404 -7.239 -10.241 1.00 88.88 84 GLY A O 1
ATOM 632 N N . PRO A 1 85 ? 12.194 -6.974 -11.565 1.00 93.19 85 PRO A N 1
ATOM 633 C CA . PRO A 1 85 ? 12.004 -5.538 -11.720 1.00 93.19 85 PRO A CA 1
ATOM 634 C C . PRO A 1 85 ? 10.736 -5.221 -12.521 1.00 93.19 85 PRO A C 1
ATOM 636 O O . PRO A 1 85 ? 10.397 -5.915 -13.485 1.00 93.19 85 PRO A O 1
ATOM 639 N N . ALA A 1 86 ? 10.040 -4.161 -12.124 1.00 95.12 86 ALA A N 1
ATOM 640 C CA . ALA A 1 86 ? 8.766 -3.728 -12.681 1.00 95.12 86 ALA A CA 1
ATOM 641 C C . ALA A 1 86 ? 8.778 -2.228 -12.979 1.00 95.12 86 ALA A C 1
ATOM 643 O O . ALA A 1 86 ? 9.234 -1.437 -12.159 1.00 95.12 86 ALA A O 1
ATOM 644 N N . TRP A 1 87 ? 8.228 -1.836 -14.123 1.00 96.62 87 TRP A N 1
ATOM 645 C CA . TRP A 1 87 ? 7.921 -0.443 -14.423 1.00 96.62 87 TRP A CA 1
ATOM 646 C C . TRP A 1 87 ? 6.471 -0.137 -14.067 1.00 96.62 87 TRP A C 1
ATOM 648 O O . TRP A 1 87 ? 5.563 -0.813 -14.550 1.00 96.62 87 TRP A O 1
ATOM 658 N N . THR A 1 88 ? 6.263 0.924 -13.293 1.00 97.19 88 THR A N 1
ATOM 659 C CA . THR A 1 88 ? 4.970 1.597 -13.149 1.00 97.19 88 THR A CA 1
ATOM 660 C C . THR A 1 88 ? 4.945 2.767 -14.125 1.00 97.19 88 THR A C 1
ATOM 662 O O . THR A 1 88 ? 5.643 3.764 -13.937 1.00 97.19 88 THR A O 1
ATOM 665 N N . LEU A 1 89 ? 4.166 2.629 -15.195 1.00 97.19 89 LEU A N 1
ATOM 666 C CA . LEU A 1 89 ? 4.034 3.607 -16.270 1.00 97.19 89 LEU A CA 1
ATOM 667 C C . LEU A 1 89 ? 2.747 4.407 -16.070 1.00 97.19 89 LEU A C 1
ATOM 669 O O . LEU A 1 89 ? 1.655 3.852 -16.165 1.00 97.19 89 LEU A O 1
ATOM 673 N N . LYS A 1 90 ? 2.860 5.710 -15.801 1.00 97.25 90 LYS A N 1
ATOM 674 C CA . LYS A 1 90 ? 1.700 6.593 -15.622 1.00 97.25 90 LYS A CA 1
ATOM 675 C C . LYS A 1 90 ? 1.422 7.364 -16.913 1.00 97.25 90 LYS A C 1
ATOM 677 O O . LYS A 1 90 ? 2.271 8.173 -17.301 1.00 97.25 90 LYS A O 1
ATOM 682 N N . PRO A 1 91 ? 0.286 7.132 -17.594 1.00 96.06 91 PRO A N 1
ATOM 683 C CA . PRO A 1 91 ? -0.109 7.914 -18.763 1.00 96.06 91 PRO A CA 1
ATOM 684 C C . PRO A 1 91 ? -0.578 9.323 -18.368 1.00 96.06 91 PRO A C 1
ATOM 686 O O . PRO A 1 91 ? -0.830 9.602 -17.198 1.00 96.06 91 PRO A O 1
ATOM 689 N N . ALA A 1 92 ? -0.729 10.213 -19.354 1.00 95.25 92 ALA A N 1
ATOM 690 C CA . ALA A 1 92 ? -1.288 11.554 -19.135 1.00 95.25 92 ALA A CA 1
ATOM 691 C C . ALA A 1 92 ? -2.751 11.524 -18.648 1.00 95.25 92 ALA A C 1
ATOM 693 O O . ALA A 1 92 ? -3.193 12.427 -17.942 1.00 95.25 92 ALA A O 1
ATOM 694 N N . ALA A 1 93 ? -3.496 10.486 -19.031 1.00 93.06 93 ALA A N 1
ATOM 695 C CA . ALA A 1 93 ? -4.858 10.227 -18.591 1.00 93.06 93 ALA A CA 1
ATOM 696 C C . ALA A 1 93 ? -5.074 8.714 -18.458 1.00 93.06 93 ALA A C 1
ATOM 698 O O . ALA A 1 93 ? -4.594 7.946 -19.293 1.00 93.06 93 ALA A O 1
ATOM 699 N N . GLY A 1 94 ? -5.815 8.303 -17.429 1.00 92.38 94 GLY A N 1
ATOM 700 C CA . GLY A 1 94 ? -6.080 6.898 -17.121 1.00 92.38 94 GLY A CA 1
ATOM 701 C C . GLY A 1 94 ? -5.236 6.356 -15.969 1.00 92.38 94 GLY A C 1
ATOM 702 O O . GLY A 1 94 ? -4.540 7.096 -15.273 1.00 92.38 94 GLY A O 1
ATOM 703 N N . GLU A 1 95 ? -5.344 5.049 -15.747 1.00 94.50 95 GLU A N 1
ATOM 704 C CA . GLU A 1 95 ? -4.693 4.374 -14.627 1.00 94.50 95 GLU A CA 1
ATOM 705 C C . GLU A 1 95 ? -3.218 4.047 -14.921 1.00 94.50 95 GLU A C 1
ATOM 707 O O . GLU A 1 95 ? -2.853 3.772 -16.070 1.00 94.50 95 GLU A O 1
ATOM 712 N N . PRO A 1 96 ? -2.349 4.046 -13.893 1.00 95.06 96 PRO A N 1
ATOM 713 C CA . PRO A 1 96 ? -0.993 3.532 -14.016 1.00 95.06 96 PRO A CA 1
ATOM 714 C C . PRO A 1 96 ? -0.981 2.063 -14.447 1.00 95.06 96 PRO A C 1
ATOM 716 O O . PRO A 1 96 ? -1.693 1.233 -13.885 1.00 95.06 96 P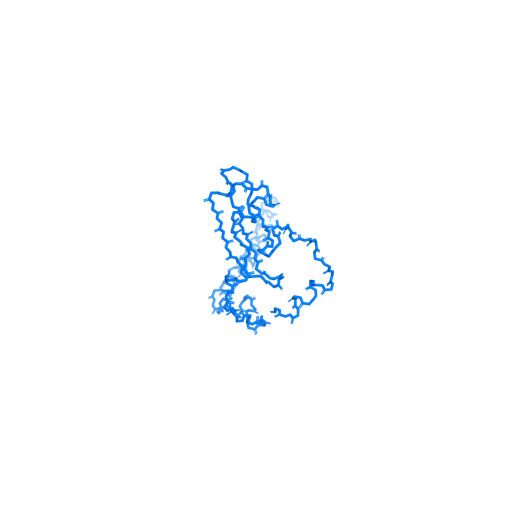RO A O 1
ATOM 719 N N . VAL A 1 97 ? -0.105 1.724 -15.389 1.00 95.12 97 VAL A N 1
ATOM 720 C CA . VAL A 1 97 ? 0.080 0.348 -15.857 1.00 95.12 97 VAL A CA 1
ATOM 721 C C . VAL A 1 97 ? 1.383 -0.203 -15.299 1.00 95.12 97 VAL A C 1
ATOM 723 O O . VAL A 1 97 ? 2.446 0.393 -15.476 1.00 95.12 97 VAL A O 1
ATOM 726 N N . ILE A 1 98 ? 1.306 -1.361 -14.644 1.00 95.88 98 ILE A N 1
ATOM 727 C CA . ILE A 1 98 ? 2.472 -2.053 -14.091 1.00 95.88 98 ILE A CA 1
ATOM 728 C C . ILE A 1 98 ? 2.866 -3.197 -15.024 1.00 95.88 98 ILE A C 1
ATOM 730 O O . ILE A 1 98 ? 2.080 -4.111 -15.280 1.00 95.88 98 ILE A O 1
ATOM 734 N N . VAL A 1 99 ? 4.104 -3.165 -15.510 1.00 96.12 99 VAL A N 1
ATOM 735 C CA . VAL A 1 99 ? 4.662 -4.186 -16.404 1.00 96.12 99 VAL A CA 1
ATOM 736 C C . VAL A 1 99 ? 6.026 -4.659 -15.927 1.00 96.12 99 VAL A C 1
ATOM 738 O O . VAL A 1 99 ? 6.772 -3.925 -15.287 1.00 96.12 99 VAL A O 1
ATOM 741 N N . SER A 1 100 ? 6.391 -5.892 -16.269 1.00 95.00 100 SER A N 1
ATOM 742 C CA . SER A 1 100 ? 7.746 -6.404 -16.065 1.00 95.00 100 SER A CA 1
ATOM 743 C C . SER A 1 100 ? 8.759 -5.537 -16.812 1.00 95.00 100 SER A C 1
ATOM 745 O O . SER A 1 100 ? 8.613 -5.304 -18.013 1.00 95.00 100 SER A O 1
ATOM 747 N N . ALA A 1 101 ? 9.827 -5.119 -16.133 1.00 94.69 101 ALA A N 1
ATOM 748 C CA . ALA A 1 101 ? 10.869 -4.300 -16.739 1.00 94.69 101 ALA A CA 1
ATOM 749 C C . ALA A 1 101 ? 11.730 -5.054 -17.758 1.00 94.69 101 ALA A C 1
ATOM 751 O O . ALA A 1 101 ? 12.356 -4.425 -18.599 1.00 94.69 101 ALA A O 1
ATOM 752 N N . ALA A 1 102 ? 11.722 -6.389 -17.727 1.00 92.88 102 ALA A N 1
ATOM 753 C CA . ALA A 1 102 ? 12.439 -7.218 -18.692 1.00 92.88 102 ALA A CA 1
ATOM 754 C C . ALA A 1 102 ? 11.634 -7.461 -19.980 1.00 92.88 102 ALA A C 1
ATOM 756 O O . ALA A 1 102 ? 12.194 -7.539 -21.071 1.00 92.88 102 ALA A O 1
ATOM 757 N N . THR A 1 103 ? 10.308 -7.606 -19.874 1.00 92.12 103 THR A N 1
ATOM 758 C CA . THR A 1 103 ? 9.475 -8.037 -21.013 1.00 92.12 103 THR A CA 1
ATOM 759 C C . THR A 1 103 ? 8.535 -6.955 -21.534 1.00 92.12 103 THR A C 1
ATOM 761 O O . THR A 1 103 ? 8.192 -6.978 -22.717 1.00 92.12 103 THR A O 1
ATOM 764 N N . GLY A 1 104 ? 8.138 -6.006 -20.685 1.00 93.25 104 GLY A N 1
ATOM 765 C CA . GLY A 1 104 ? 7.112 -5.002 -20.964 1.00 93.25 104 GLY A CA 1
ATOM 766 C C . GLY A 1 104 ? 5.684 -5.544 -20.942 1.00 93.25 104 GLY A C 1
ATOM 767 O O . GLY A 1 104 ? 4.776 -4.881 -21.429 1.00 93.25 104 GLY A O 1
ATOM 768 N N . ARG A 1 105 ? 5.476 -6.746 -20.389 1.00 93.31 105 ARG A N 1
ATOM 769 C CA . ARG A 1 105 ? 4.152 -7.362 -20.232 1.00 93.31 105 ARG A CA 1
ATOM 770 C C . ARG A 1 105 ? 3.642 -7.229 -18.793 1.00 93.31 105 ARG A C 1
ATOM 772 O O . ARG A 1 105 ? 4.465 -7.246 -17.873 1.00 93.31 105 ARG A O 1
ATOM 779 N N . PRO A 1 106 ? 2.316 -7.147 -18.580 1.00 91.88 106 PRO A N 1
ATOM 780 C CA . PRO A 1 106 ? 1.731 -7.226 -17.246 1.00 91.88 106 PRO A CA 1
ATOM 781 C C . PRO A 1 106 ? 2.117 -8.527 -16.543 1.00 91.88 106 PRO A C 1
ATOM 783 O O . PRO A 1 106 ? 2.306 -9.567 -17.182 1.00 91.88 106 PRO A O 1
ATOM 786 N N . PHE A 1 107 ? 2.200 -8.484 -15.216 1.00 89.56 107 PHE A N 1
ATOM 787 C CA . PHE A 1 107 ? 2.343 -9.704 -14.433 1.00 89.56 107 PHE A CA 1
ATOM 788 C C . PHE A 1 107 ? 1.052 -10.521 -14.536 1.00 89.56 107 PHE A C 1
ATOM 790 O O . PHE A 1 107 ? -0.030 -10.021 -14.240 1.00 89.56 107 PHE A O 1
ATOM 797 N N . GLY A 1 108 ? 1.165 -11.784 -14.950 1.00 88.25 108 GLY A N 1
ATOM 798 C CA . GLY A 1 108 ? 0.035 -12.712 -14.910 1.00 88.25 108 GLY A CA 1
ATOM 799 C C . GLY A 1 108 ? -0.439 -12.969 -13.471 1.00 88.25 108 GLY A C 1
ATOM 800 O O . GLY A 1 108 ? 0.295 -12.661 -12.522 1.00 88.25 108 GLY A O 1
ATOM 801 N N . PRO A 1 109 ? -1.629 -13.563 -13.283 1.00 89.50 109 PRO A N 1
ATOM 802 C CA . PRO A 1 109 ? -2.114 -13.935 -11.957 1.00 89.50 109 PRO A CA 1
ATOM 803 C C . PRO A 1 109 ? -1.090 -14.821 -11.237 1.00 89.50 109 PRO A C 1
ATOM 805 O O . PRO A 1 109 ? -0.409 -15.635 -11.863 1.00 89.50 109 PRO A O 1
ATOM 808 N N . MET A 1 110 ? -0.948 -14.631 -9.926 1.00 89.19 110 MET A N 1
ATOM 809 C CA . MET A 1 110 ? -0.074 -15.480 -9.118 1.00 89.19 110 MET A CA 1
ATOM 810 C C . MET A 1 110 ? -0.755 -16.825 -8.862 1.00 89.19 110 MET A C 1
ATOM 812 O O . MET A 1 110 ? -1.922 -16.883 -8.475 1.00 89.19 110 MET A O 1
ATOM 816 N N . SER A 1 111 ? -0.010 -17.909 -9.034 1.00 90.94 111 SER A N 1
ATOM 817 C CA . SER A 1 111 ? -0.423 -19.233 -8.578 1.00 90.94 111 SER A CA 1
ATOM 818 C C . SER A 1 111 ? -0.392 -19.320 -7.048 1.00 90.94 111 SER A C 1
ATOM 820 O O . SER A 1 111 ? 0.385 -18.632 -6.383 1.00 90.94 111 SER A O 1
ATOM 822 N N . ALA A 1 112 ? -1.182 -20.226 -6.467 1.00 90.94 112 ALA A N 1
ATOM 823 C CA . ALA A 1 112 ? -1.164 -20.470 -5.021 1.00 90.94 112 ALA A CA 1
ATOM 824 C C . ALA A 1 112 ? 0.239 -20.851 -4.504 1.00 90.94 112 ALA A C 1
ATOM 826 O O . ALA A 1 112 ? 0.612 -20.494 -3.384 1.00 90.94 112 ALA A O 1
ATOM 827 N N . ALA A 1 113 ? 1.033 -21.537 -5.334 1.00 89.75 113 ALA A N 1
ATOM 828 C CA . ALA A 1 113 ? 2.414 -21.888 -5.027 1.00 89.75 113 ALA A CA 1
ATOM 829 C C . ALA A 1 113 ? 3.327 -20.652 -4.972 1.00 89.75 113 ALA A C 1
ATOM 831 O O . ALA A 1 113 ? 4.084 -20.513 -4.014 1.00 89.75 113 ALA A O 1
ATOM 832 N N . GLU A 1 114 ? 3.225 -19.733 -5.941 1.00 86.25 114 GLU A N 1
ATOM 833 C CA . GLU A 1 114 ? 3.966 -18.461 -5.926 1.00 86.25 114 GLU A CA 1
ATOM 834 C C . GLU A 1 114 ? 3.579 -17.608 -4.713 1.00 86.25 114 GLU A C 1
ATOM 836 O O . GLU A 1 114 ? 4.460 -17.132 -4.001 1.00 86.25 114 GLU A O 1
ATOM 841 N N . VAL A 1 115 ? 2.279 -17.474 -4.423 1.00 88.19 115 VAL A N 1
ATOM 842 C CA . VAL A 1 115 ? 1.794 -16.733 -3.245 1.00 88.19 115 VAL A CA 1
ATOM 843 C C . VAL A 1 115 ? 2.351 -17.335 -1.956 1.00 88.19 115 VAL A C 1
ATOM 845 O O . VAL A 1 115 ? 2.894 -16.617 -1.121 1.00 88.19 115 VAL A O 1
ATOM 848 N N . SER A 1 116 ? 2.281 -18.661 -1.810 1.00 87.62 116 SER A N 1
ATOM 849 C CA . SER A 1 116 ? 2.808 -19.359 -0.631 1.00 87.62 116 SER A CA 1
ATOM 850 C C . SER A 1 116 ? 4.324 -19.213 -0.504 1.00 87.62 116 SER A C 1
ATOM 852 O O . SER A 1 116 ? 4.843 -19.092 0.603 1.00 87.62 116 SER A O 1
ATOM 854 N N . ALA A 1 117 ? 5.051 -19.228 -1.623 1.00 85.19 117 ALA A N 1
ATOM 855 C CA . ALA A 1 117 ? 6.492 -19.025 -1.634 1.00 85.19 117 ALA A CA 1
ATOM 856 C C . ALA A 1 117 ? 6.863 -17.592 -1.231 1.00 85.19 117 ALA A C 1
ATOM 858 O O . ALA A 1 117 ? 7.815 -17.415 -0.476 1.00 85.19 117 ALA A O 1
ATOM 859 N N . PHE A 1 118 ? 6.105 -16.583 -1.675 1.00 80.69 118 PHE A N 1
ATOM 860 C CA . PHE A 1 118 ? 6.305 -15.203 -1.235 1.00 80.69 118 PHE A CA 1
ATOM 861 C C . PHE A 1 118 ? 5.974 -15.023 0.242 1.00 80.69 118 PHE A C 1
ATOM 863 O O . PHE A 1 118 ? 6.785 -14.453 0.957 1.00 80.69 118 PHE A O 1
ATOM 870 N N . ALA A 1 119 ? 4.863 -15.583 0.723 1.00 79.44 119 ALA A N 1
ATOM 871 C CA . ALA A 1 119 ? 4.466 -15.480 2.127 1.00 79.44 119 ALA A CA 1
ATOM 872 C C . ALA A 1 119 ? 5.449 -16.156 3.100 1.00 79.44 119 ALA A C 1
ATOM 874 O O . ALA A 1 119 ? 5.513 -15.767 4.254 1.00 79.44 119 ALA A O 1
ATOM 875 N N . LYS A 1 120 ? 6.201 -17.171 2.651 1.00 78.50 120 LYS A N 1
ATOM 876 C CA . LYS A 1 120 ? 7.256 -17.826 3.450 1.00 78.50 120 LYS A CA 1
ATOM 877 C C . LYS A 1 120 ? 8.612 -17.118 3.382 1.00 78.50 120 LYS A C 1
ATOM 879 O O . LYS A 1 120 ? 9.496 -17.440 4.169 1.00 78.50 120 LYS A O 1
ATOM 884 N N . ARG A 1 121 ? 8.815 -16.273 2.366 1.00 65.00 121 ARG A N 1
ATOM 885 C CA . ARG A 1 121 ? 10.037 -15.478 2.168 1.00 65.00 121 ARG A CA 1
ATOM 886 C C . ARG A 1 121 ? 9.921 -14.071 2.748 1.00 65.00 121 ARG A C 1
ATOM 888 O O . ARG A 1 121 ? 10.956 -13.426 2.868 1.00 65.00 121 ARG A O 1
ATOM 895 N N . ALA A 1 122 ? 8.696 -13.611 2.988 1.00 57.81 122 ALA A N 1
ATOM 896 C CA . ALA A 1 122 ? 8.348 -12.421 3.751 1.00 57.81 122 ALA A CA 1
ATOM 897 C C . ALA A 1 122 ? 8.207 -12.771 5.231 1.00 57.81 122 ALA A C 1
ATOM 899 O O . ALA A 1 122 ? 8.234 -11.810 6.016 1.00 57.81 122 ALA A O 1
#

Secondary structure (DSSP, 8-state):
-HHHHHHHHHHHHHHHHHHHHHHHHHHHHHHHHHS-HHHHHTGGGS---PPPP--GGGSPPHHHHHHHHT--EEEEEEEEETTEEEEEEEESSS--EEEETTT-PPPPPPPHHHHHHHHHH-

pLDDT: mean 89.56, std 9.34, range [57.81, 98.62]